Protein AF-A0A2T6LMZ7-F1 (afdb_monomer_lite)

Radius of gyration: 10.78 Å; chains: 1; bounding box: 29×19×24 Å

Structure (mmCIF, N/CA/C/O backbone):
data_AF-A0A2T6LMZ7-F1
#
_entry.id   AF-A0A2T6LMZ7-F1
#
loop_
_atom_site.group_PDB
_atom_site.id
_atom_site.type_symbol
_atom_site.label_atom_id
_atom_site.label_alt_id
_atom_site.label_comp_id
_atom_site.label_asym_id
_atom_site.label_entity_id
_atom_site.label_seq_id
_atom_site.pdbx_PDB_ins_code
_atom_site.Cartn_x
_atom_site.Cartn_y
_atom_site.Cartn_z
_atom_site.occupancy
_atom_site.B_iso_or_equiv
_atom_site.auth_seq_id
_atom_site.auth_comp_id
_atom_site.auth_asym_id
_atom_site.auth_atom_id
_atom_site.pdbx_PDB_model_num
ATOM 1 N N . MET A 1 1 ? -18.568 -2.912 10.436 1.00 57.53 1 MET A N 1
ATOM 2 C CA . MET A 1 1 ? -17.409 -3.556 9.781 1.00 57.53 1 MET A CA 1
ATOM 3 C C . MET A 1 1 ? -16.278 -2.543 9.737 1.00 57.53 1 MET A C 1
ATOM 5 O O . MET A 1 1 ? -16.561 -1.393 9.431 1.00 57.53 1 MET A O 1
ATOM 9 N N . SER A 1 2 ? -15.050 -2.929 10.094 1.00 77.88 2 SER A N 1
ATOM 10 C CA . SER A 1 2 ? -13.878 -2.062 9.893 1.00 77.88 2 SER A CA 1
ATOM 11 C C . SER A 1 2 ? -13.411 -2.196 8.444 1.00 77.88 2 SER A C 1
ATOM 13 O O . SER A 1 2 ? -13.409 -3.308 7.912 1.00 77.88 2 SER A O 1
ATOM 15 N N . ALA A 1 3 ? -13.067 -1.084 7.797 1.00 90.31 3 ALA A N 1
ATOM 16 C CA . ALA A 1 3 ? -12.537 -1.102 6.439 1.00 90.31 3 ALA A CA 1
ATOM 17 C C . ALA A 1 3 ? -11.167 -1.801 6.410 1.00 90.31 3 ALA A C 1
ATOM 19 O O . ALA A 1 3 ? -10.350 -1.612 7.316 1.00 90.31 3 ALA A O 1
ATOM 20 N N . ARG A 1 4 ? -10.920 -2.586 5.356 1.00 95.00 4 ARG A N 1
ATOM 21 C CA . ARG A 1 4 ? -9.617 -3.199 5.072 1.00 95.00 4 ARG A CA 1
ATOM 22 C C . ARG A 1 4 ? -9.125 -2.739 3.707 1.00 95.00 4 ARG A C 1
ATOM 24 O O . ARG A 1 4 ? -9.938 -2.556 2.805 1.00 95.00 4 ARG A O 1
ATOM 31 N N . VAL A 1 5 ? -7.816 -2.566 3.562 1.00 96.25 5 VAL A N 1
ATOM 32 C CA . VAL A 1 5 ? -7.182 -2.075 2.331 1.00 96.25 5 VAL A CA 1
ATOM 33 C C . VAL A 1 5 ? -5.901 -2.847 2.034 1.00 96.25 5 VAL A C 1
ATOM 35 O O . VAL A 1 5 ? -5.078 -3.073 2.923 1.00 96.25 5 VAL A O 1
ATOM 38 N N . LEU A 1 6 ? -5.727 -3.212 0.764 1.00 97.50 6 LEU A N 1
ATOM 39 C CA . LEU A 1 6 ? -4.475 -3.710 0.208 1.00 97.50 6 LEU A CA 1
ATOM 40 C C . LEU A 1 6 ? -3.870 -2.618 -0.680 1.00 97.50 6 LEU A C 1
ATOM 42 O O . LEU A 1 6 ? -4.496 -2.189 -1.647 1.00 97.50 6 LEU A O 1
ATOM 46 N N . ILE A 1 7 ? -2.669 -2.153 -0.344 1.00 98.06 7 ILE A N 1
ATOM 47 C CA . ILE A 1 7 ? -1.918 -1.200 -1.163 1.00 98.06 7 ILE A CA 1
ATOM 48 C C . ILE A 1 7 ? -0.985 -1.988 -2.086 1.00 98.06 7 ILE A C 1
ATOM 50 O O . ILE A 1 7 ? -0.038 -2.620 -1.621 1.00 98.06 7 ILE A O 1
ATOM 54 N N . GLY A 1 8 ? -1.253 -1.945 -3.387 1.00 97.69 8 GLY A N 1
ATOM 55 C CA . GLY A 1 8 ? -0.415 -2.580 -4.400 1.00 97.69 8 GLY A CA 1
ATOM 56 C C . GLY A 1 8 ? 0.800 -1.749 -4.810 1.00 97.69 8 GLY A C 1
ATOM 57 O O . GLY A 1 8 ? 0.768 -0.521 -4.720 1.00 97.69 8 GLY A O 1
ATOM 58 N N . CYS A 1 9 ? 1.843 -2.432 -5.290 1.00 97.69 9 CYS A N 1
ATOM 59 C CA . CYS A 1 9 ? 3.124 -1.846 -5.700 1.00 97.69 9 CYS A CA 1
ATOM 60 C C . CYS A 1 9 ? 3.727 -0.951 -4.604 1.00 97.69 9 CYS A C 1
ATOM 62 O O . CYS A 1 9 ? 4.173 0.172 -4.861 1.00 97.69 9 CYS A O 1
ATOM 64 N N . GLU A 1 10 ? 3.663 -1.420 -3.354 1.00 98.38 10 GLU A N 1
ATOM 65 C CA . GLU A 1 10 ? 4.188 -0.693 -2.205 1.00 98.38 10 GLU A CA 1
ATOM 66 C C . GLU A 1 10 ? 5.174 -1.539 -1.401 1.00 98.38 10 GLU A C 1
ATOM 68 O O . GLU A 1 10 ? 4.793 -2.408 -0.618 1.00 98.38 10 GLU A O 1
ATOM 73 N N . ARG A 1 11 ? 6.459 -1.210 -1.563 1.00 98.31 11 ARG A N 1
ATOM 74 C CA . ARG A 1 11 ? 7.566 -1.666 -0.705 1.00 98.31 11 ARG A CA 1
ATOM 75 C C . ARG A 1 11 ? 7.909 -0.700 0.435 1.00 98.31 11 ARG A C 1
ATOM 77 O O . ARG A 1 11 ? 8.373 -1.133 1.485 1.00 98.31 11 ARG A O 1
ATOM 84 N N . SER A 1 12 ? 7.670 0.605 0.264 1.00 98.25 12 SER A N 1
ATOM 85 C CA . SER A 1 12 ? 8.166 1.649 1.187 1.00 98.25 12 SER A CA 1
ATOM 86 C C . SER A 1 12 ? 7.435 1.713 2.537 1.00 98.25 12 SER A C 1
ATOM 88 O O . SER A 1 12 ? 7.894 2.357 3.492 1.00 98.25 12 SER A O 1
ATOM 90 N N . GLY A 1 13 ? 6.250 1.105 2.628 1.00 98.25 13 GLY A N 1
ATOM 91 C CA . GLY A 1 13 ? 5.383 1.158 3.801 1.00 98.25 13 GLY A CA 1
ATOM 92 C C . GLY A 1 13 ? 4.706 2.512 4.053 1.00 98.25 13 GLY A C 1
ATOM 93 O O . GLY A 1 13 ? 4.002 2.647 5.054 1.00 98.25 13 GLY A O 1
ATOM 94 N N . VAL A 1 14 ? 4.924 3.546 3.226 1.00 98.50 14 VAL A N 1
ATOM 95 C CA . VAL A 1 14 ? 4.432 4.913 3.505 1.00 98.50 14 VAL A CA 1
ATOM 96 C C . VAL A 1 14 ? 2.905 4.963 3.543 1.00 98.50 14 VAL A C 1
ATOM 98 O O . VAL A 1 14 ? 2.330 5.476 4.507 1.00 98.50 14 VAL A O 1
ATOM 101 N N . LEU A 1 15 ? 2.243 4.405 2.528 1.00 98.19 15 LEU A N 1
ATOM 102 C CA . LEU A 1 15 ? 0.783 4.406 2.452 1.00 98.19 15 LEU A CA 1
ATOM 103 C C . LEU A 1 15 ? 0.184 3.439 3.469 1.00 98.19 15 LEU A C 1
ATOM 105 O O . LEU A 1 15 ? -0.739 3.823 4.190 1.00 98.19 15 LEU A O 1
ATOM 109 N N . ARG A 1 16 ? 0.750 2.232 3.610 1.00 98.19 16 ARG A N 1
ATOM 110 C CA . ARG A 1 16 ? 0.317 1.264 4.625 1.00 98.19 16 ARG A CA 1
ATOM 111 C C . ARG A 1 16 ? 0.332 1.883 6.023 1.00 98.19 16 ARG A C 1
ATOM 113 O O . ARG A 1 16 ? -0.675 1.823 6.726 1.00 98.19 16 ARG A O 1
ATOM 120 N N . ARG A 1 17 ? 1.428 2.543 6.422 1.00 98.19 17 ARG A N 1
ATOM 121 C CA . ARG A 1 17 ? 1.525 3.225 7.728 1.00 98.19 17 ARG A CA 1
ATOM 122 C C . ARG A 1 17 ? 0.533 4.386 7.854 1.00 98.19 17 ARG A C 1
ATOM 124 O O . ARG A 1 17 ? -0.043 4.557 8.925 1.00 98.19 17 ARG A O 1
ATOM 131 N N . ALA A 1 18 ? 0.280 5.145 6.785 1.00 98.19 18 ALA A N 1
ATOM 132 C CA . ALA A 1 18 ? -0.696 6.238 6.796 1.00 98.19 18 ALA A CA 1
ATOM 133 C C . ALA A 1 18 ? -2.149 5.761 6.992 1.00 98.19 18 ALA A C 1
ATOM 135 O O . ALA A 1 18 ? -2.934 6.453 7.650 1.00 98.19 18 ALA A O 1
ATOM 136 N N . PHE A 1 19 ? -2.507 4.591 6.452 1.00 98.00 19 PHE A N 1
ATOM 137 C CA . PHE A 1 19 ? -3.800 3.946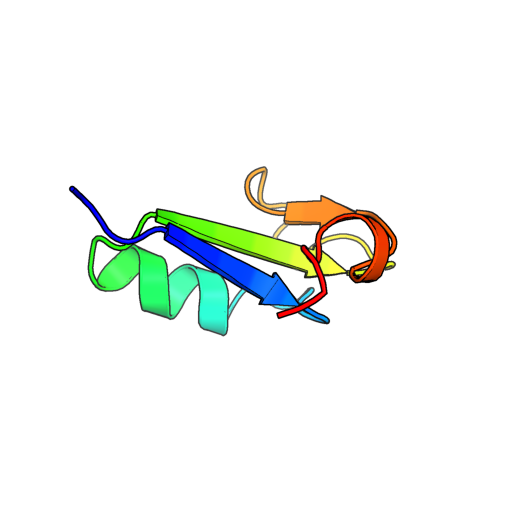 6.703 1.00 98.00 19 PHE A CA 1
ATOM 138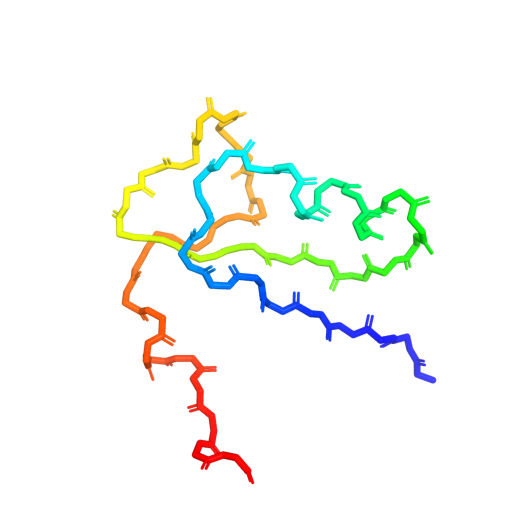 C C . PHE A 1 19 ? -3.881 3.349 8.114 1.00 98.00 19 PHE A C 1
ATOM 140 O O . PHE A 1 19 ? -4.859 3.601 8.819 1.00 98.00 19 PHE A O 1
ATOM 147 N N . LEU A 1 20 ? -2.834 2.649 8.571 1.00 96.94 20 LEU A N 1
ATOM 148 C CA . LEU A 1 20 ? -2.764 2.118 9.940 1.00 96.94 20 LEU A CA 1
ATOM 149 C C . LEU A 1 20 ? -2.910 3.228 10.991 1.00 96.94 20 LEU A C 1
ATOM 151 O O . LEU A 1 20 ? -3.644 3.062 11.961 1.00 96.94 20 LEU A O 1
ATOM 155 N N . ALA A 1 21 ? -2.283 4.388 10.772 1.00 97.44 21 ALA A N 1
ATOM 156 C CA . ALA A 1 21 ? -2.396 5.552 11.655 1.00 97.44 21 ALA A CA 1
ATOM 157 C C . ALA A 1 21 ? -3.832 6.105 11.763 1.00 97.44 21 ALA A C 1
ATOM 159 O O . ALA A 1 21 ? -4.155 6.792 12.728 1.00 97.44 21 ALA A O 1
ATOM 160 N N . ARG A 1 22 ? -4.704 5.795 10.796 1.00 96.44 22 ARG A N 1
ATOM 161 C CA . ARG A 1 22 ? -6.137 6.134 10.806 1.00 96.44 22 ARG A CA 1
ATOM 162 C C . ARG A 1 22 ? -7.019 5.019 11.381 1.00 96.44 22 ARG A C 1
ATOM 164 O O . ARG A 1 22 ? -8.239 5.133 11.330 1.00 96.44 22 ARG A O 1
ATOM 171 N N . GLY A 1 23 ? -6.426 3.947 11.907 1.00 95.6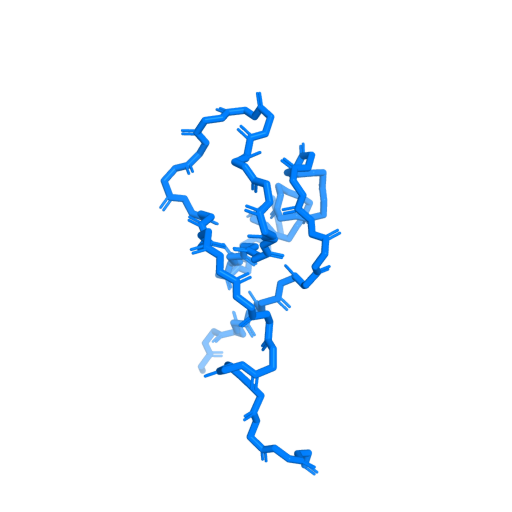9 23 GLY A N 1
ATOM 172 C CA . GLY A 1 23 ? -7.154 2.796 12.446 1.00 95.69 23 GLY A CA 1
ATOM 173 C C . GLY A 1 23 ? -7.727 1.858 11.379 1.00 95.69 23 GLY A C 1
ATOM 174 O O . GLY A 1 23 ? -8.581 1.032 11.693 1.00 95.69 23 GLY A O 1
ATOM 175 N N . ILE A 1 24 ? -7.277 1.977 10.126 1.00 97.25 24 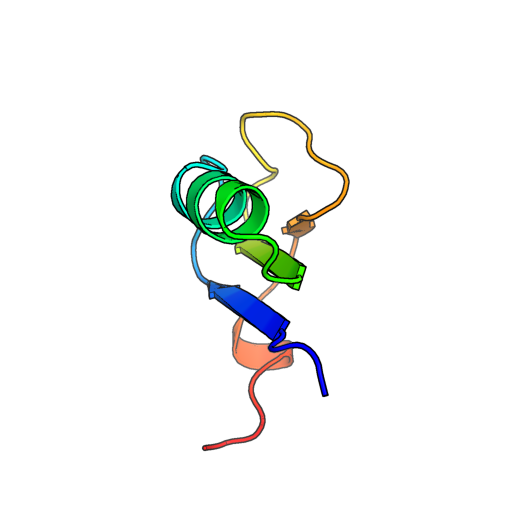ILE A N 1
ATOM 176 C CA . ILE A 1 24 ? -7.700 1.109 9.023 1.00 97.25 24 ILE A CA 1
ATOM 177 C C . ILE A 1 24 ? -6.780 -0.115 8.979 1.00 97.25 24 ILE A C 1
ATOM 179 O O . ILE A 1 24 ? -5.559 0.012 9.084 1.00 97.25 24 ILE A O 1
ATOM 183 N N . ASP A 1 25 ? -7.356 -1.305 8.810 1.00 97.56 25 ASP A N 1
ATOM 184 C CA . ASP A 1 25 ? -6.591 -2.544 8.649 1.00 97.56 25 ASP A CA 1
ATOM 185 C C . ASP A 1 25 ? -5.940 -2.575 7.259 1.00 97.56 25 ASP A C 1
ATOM 187 O O . ASP A 1 25 ? -6.592 -2.855 6.251 1.00 97.56 25 ASP A O 1
ATOM 191 N N . ALA A 1 26 ? -4.655 -2.224 7.212 1.00 98.00 26 ALA A N 1
ATOM 192 C CA . ALA A 1 26 ? -3.903 -2.077 5.975 1.00 98.00 26 ALA A CA 1
ATOM 193 C C . ALA A 1 26 ? -2.772 -3.101 5.840 1.00 98.00 26 ALA A C 1
ATOM 195 O O . ALA A 1 26 ? -2.020 -3.368 6.787 1.00 98.00 26 ALA A O 1
ATOM 196 N N . TRP A 1 27 ? -2.636 -3.606 4.619 1.00 98.31 27 TRP A N 1
ATOM 197 C CA . TRP A 1 27 ? -1.560 -4.469 4.139 1.00 98.31 27 TRP A CA 1
ATOM 198 C C . TRP A 1 27 ? -0.982 -3.881 2.853 1.00 98.31 27 TRP A C 1
ATOM 200 O O . TRP A 1 27 ? -1.686 -3.167 2.141 1.00 98.31 27 TRP A O 1
ATOM 210 N N . SER A 1 28 ? 0.279 -4.172 2.535 1.00 98.56 28 SER A N 1
ATOM 211 C CA . SER A 1 28 ? 0.834 -3.870 1.209 1.00 98.56 28 SER A CA 1
ATOM 212 C C . SER A 1 28 ? 1.269 -5.115 0.453 1.00 98.56 28 SER A C 1
ATOM 214 O O . SER A 1 28 ? 1.453 -6.168 1.058 1.00 98.56 28 SER A O 1
ATOM 216 N N . CYS A 1 29 ? 1.394 -5.000 -0.867 1.00 98.56 29 CYS A N 1
ATOM 217 C CA . CYS A 1 29 ? 1.882 -6.057 -1.740 1.00 98.56 29 CYS A CA 1
ATOM 218 C C . CYS A 1 29 ? 2.830 -5.490 -2.801 1.00 98.56 29 CYS A C 1
ATOM 220 O O . CYS A 1 29 ? 2.524 -4.473 -3.426 1.00 98.56 29 CYS A O 1
ATOM 222 N N . ASP A 1 30 ? 3.974 -6.145 -2.985 1.00 98.50 30 ASP A N 1
ATOM 223 C CA . ASP A 1 30 ? 4.968 -5.835 -4.016 1.00 98.50 30 ASP A CA 1
ATOM 224 C C . ASP A 1 30 ? 5.771 -7.107 -4.365 1.00 98.50 30 ASP A C 1
ATOM 226 O O . ASP A 1 30 ? 5.772 -8.083 -3.612 1.00 98.50 30 ASP A O 1
ATOM 230 N N . LEU A 1 31 ? 6.460 -7.113 -5.507 1.00 98.25 31 LEU A N 1
ATOM 231 C CA . LEU A 1 31 ? 7.381 -8.193 -5.884 1.00 98.25 31 LEU A CA 1
ATOM 232 C C . LEU A 1 31 ? 8.652 -8.158 -5.019 1.00 98.25 31 LEU A C 1
ATOM 234 O O . LEU A 1 31 ? 9.240 -9.197 -4.678 1.00 98.25 31 LEU A O 1
ATOM 238 N N . GLU A 1 32 ? 9.068 -6.948 -4.656 1.00 98.12 32 GLU A N 1
ATOM 239 C CA . GLU A 1 32 ? 10.222 -6.688 -3.810 1.00 98.12 32 GLU A CA 1
ATOM 240 C C . GLU A 1 32 ? 9.855 -6.769 -2.321 1.00 98.12 32 GLU A C 1
ATOM 242 O O . GLU A 1 32 ? 8.717 -6.503 -1.949 1.00 98.12 32 GLU A O 1
ATOM 247 N N . PRO A 1 33 ? 10.797 -7.132 -1.433 1.00 98.38 33 PRO A N 1
ATOM 248 C CA . PRO A 1 33 ? 10.548 -7.105 0.005 1.00 98.38 33 PRO A CA 1
ATOM 249 C C . PRO A 1 33 ? 10.254 -5.681 0.506 1.00 98.38 33 PRO A C 1
ATOM 251 O O . PRO A 1 33 ? 10.767 -4.699 -0.034 1.00 98.38 33 PRO A O 1
ATOM 254 N N . ALA A 1 34 ? 9.492 -5.578 1.599 1.00 98.38 34 ALA A N 1
ATOM 255 C CA . ALA A 1 34 ? 9.258 -4.308 2.278 1.00 98.38 34 ALA A CA 1
ATOM 256 C C . ALA A 1 34 ? 10.572 -3.665 2.749 1.00 98.38 34 ALA A C 1
ATOM 258 O O . ALA A 1 34 ? 11.369 -4.307 3.436 1.00 98.38 34 ALA A O 1
ATOM 259 N N . ASP A 1 35 ? 10.733 -2.370 2.474 1.00 98.44 35 ASP A N 1
ATOM 260 C CA . ASP A 1 35 ? 11.898 -1.572 2.880 1.00 98.44 35 ASP A CA 1
ATOM 261 C C . ASP A 1 35 ? 12.069 -1.524 4.403 1.00 98.44 35 ASP A C 1
ATOM 263 O O . ASP A 1 35 ? 13.183 -1.435 4.912 1.00 98.44 35 ASP A O 1
ATOM 267 N N . ASP A 1 36 ? 10.954 -1.584 5.135 1.00 97.69 36 ASP A N 1
ATOM 268 C CA . ASP A 1 36 ? 10.915 -1.542 6.597 1.00 97.69 36 ASP A CA 1
ATOM 269 C C . ASP A 1 36 ? 10.799 -2.927 7.256 1.00 97.69 36 ASP A C 1
ATOM 271 O O . ASP A 1 36 ? 10.626 -3.012 8.471 1.00 97.69 36 ASP A O 1
ATOM 275 N N . GLY A 1 37 ? 10.874 -4.014 6.475 1.00 97.50 37 GLY A N 1
ATOM 276 C CA . GLY A 1 37 ? 10.798 -5.388 6.984 1.00 97.50 37 GLY A CA 1
ATOM 277 C C . GLY A 1 37 ? 9.465 -5.748 7.651 1.00 97.50 37 GLY A C 1
ATOM 278 O O . GLY A 1 37 ? 9.406 -6.689 8.442 1.00 97.50 37 GLY A O 1
ATOM 279 N N . SER A 1 38 ? 8.393 -4.994 7.381 1.00 97.62 38 SER A N 1
ATOM 280 C CA . SER A 1 38 ? 7.098 -5.212 8.026 1.00 97.62 38 SER A CA 1
ATOM 281 C C . SER A 1 38 ? 6.507 -6.589 7.719 1.00 97.62 38 SER A C 1
ATOM 283 O O . SER A 1 38 ? 6.480 -7.038 6.577 1.00 97.62 38 SER A O 1
ATOM 285 N N . ASN A 1 39 ? 5.910 -7.211 8.737 1.00 97.38 39 ASN A N 1
ATOM 286 C CA . ASN A 1 39 ? 5.113 -8.431 8.598 1.00 97.38 39 ASN A CA 1
ATOM 287 C C . ASN A 1 39 ? 3.724 -8.204 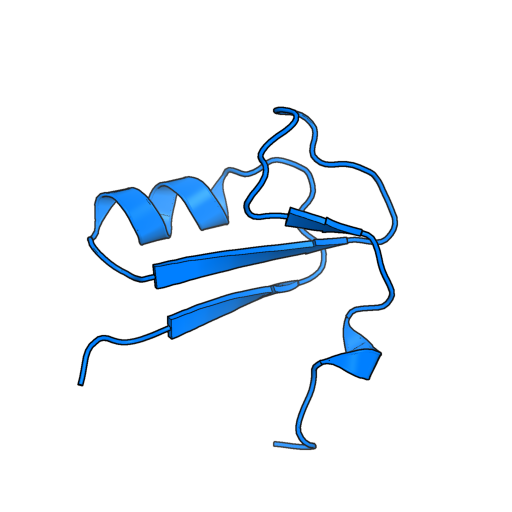7.965 1.00 97.38 39 ASN A C 1
ATOM 289 O O . ASN A 1 39 ? 2.995 -9.168 7.754 1.00 97.38 39 ASN A O 1
ATOM 293 N N . ARG A 1 40 ? 3.344 -6.951 7.674 1.00 97.94 40 ARG A N 1
ATOM 294 C CA . ARG A 1 40 ? 2.092 -6.587 6.982 1.00 97.94 40 ARG A CA 1
ATOM 295 C C . ARG A 1 40 ? 2.324 -6.303 5.497 1.00 97.94 40 ARG A C 1
ATOM 297 O O . ARG A 1 40 ? 1.721 -5.392 4.926 1.00 97.94 40 ARG A O 1
ATOM 304 N N . HIS A 1 41 ? 3.239 -7.052 4.897 1.00 98.50 41 HIS A N 1
ATOM 305 C CA . HIS A 1 41 ? 3.609 -6.945 3.497 1.00 98.50 41 HIS A CA 1
ATOM 306 C C . HIS A 1 41 ? 3.601 -8.331 2.855 1.00 98.50 41 HIS A C 1
ATOM 308 O O . HIS A 1 41 ? 4.258 -9.254 3.335 1.00 98.50 41 HIS A O 1
ATOM 314 N N . ILE A 1 42 ? 2.846 -8.468 1.775 1.00 98.44 42 ILE A N 1
ATOM 315 C CA . ILE A 1 42 ? 2.779 -9.674 0.964 1.00 98.44 42 ILE A CA 1
ATOM 316 C C . ILE A 1 42 ? 3.792 -9.521 -0.160 1.00 98.44 42 ILE A C 1
ATOM 318 O O . ILE A 1 42 ? 3.641 -8.664 -1.027 1.00 98.44 42 ILE A O 1
ATOM 322 N N . ARG A 1 43 ? 4.811 -10.376 -0.167 1.00 98.12 43 ARG A N 1
ATOM 323 C CA . ARG A 1 43 ? 5.736 -10.437 -1.292 1.00 98.12 43 ARG A CA 1
ATOM 324 C C . ARG A 1 43 ? 5.148 -11.334 -2.380 1.00 98.12 43 ARG A C 1
ATOM 326 O O . ARG A 1 43 ? 5.065 -12.543 -2.175 1.00 98.12 43 ARG A O 1
ATOM 333 N N . GLY A 1 44 ? 4.743 -10.762 -3.508 1.00 97.88 44 GLY A N 1
ATOM 334 C CA . GLY A 1 44 ? 4.066 -11.503 -4.571 1.00 97.88 44 GLY A CA 1
ATOM 335 C C . GLY A 1 44 ? 3.456 -10.619 -5.655 1.00 97.88 44 GLY A C 1
ATOM 336 O O . GLY A 1 44 ? 3.580 -9.396 -5.631 1.00 97.88 44 GLY A O 1
ATOM 337 N N . ASN A 1 45 ? 2.81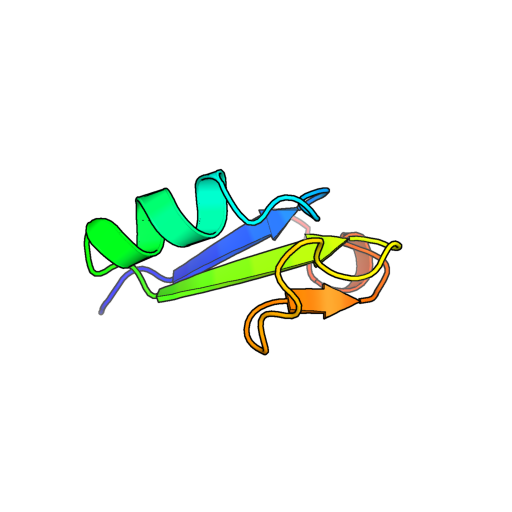5 -11.257 -6.635 1.00 97.31 45 ASN A N 1
ATOM 338 C CA . ASN A 1 45 ? 2.113 -10.559 -7.703 1.00 97.31 45 ASN A CA 1
ATOM 339 C C . ASN A 1 45 ? 0.769 -10.027 -7.184 1.00 97.31 45 ASN A C 1
ATOM 341 O O . ASN A 1 45 ? -0.082 -10.795 -6.748 1.00 97.31 45 ASN A O 1
ATOM 345 N N . LEU A 1 46 ? 0.558 -8.713 -7.283 1.00 96.31 46 LEU A N 1
ATOM 346 C CA . LEU A 1 46 ? -0.680 -8.062 -6.847 1.00 96.31 46 LEU A CA 1
ATOM 347 C C . LEU A 1 46 ? -1.931 -8.637 -7.526 1.00 96.31 46 LEU A C 1
ATOM 349 O O . LEU A 1 46 ? -2.988 -8.685 -6.901 1.00 96.31 46 LEU A O 1
ATOM 353 N N . LEU A 1 47 ? -1.820 -9.055 -8.791 1.00 95.12 47 LEU A N 1
ATOM 354 C CA . LEU A 1 47 ? -2.959 -9.560 -9.561 1.00 95.12 47 LEU A CA 1
ATOM 355 C C . LEU A 1 47 ? -3.546 -10.849 -8.968 1.00 95.12 47 LEU A C 1
ATOM 357 O O . LEU A 1 47 ? -4.730 -11.099 -9.150 1.00 95.12 47 LEU A O 1
ATOM 361 N N . ASP A 1 48 ? -2.768 -11.604 -8.186 1.00 96.06 48 ASP A N 1
ATOM 362 C CA . ASP A 1 48 ? -3.232 -12.813 -7.490 1.00 96.06 48 ASP A CA 1
ATOM 363 C C . ASP A 1 48 ? -4.196 -12.488 -6.323 1.00 96.06 48 ASP A C 1
ATOM 365 O O . ASP A 1 48 ? -4.723 -13.388 -5.665 1.00 96.06 48 ASP A O 1
ATOM 369 N N . HIS A 1 49 ? -4.401 -11.200 -6.024 1.00 93.56 49 HIS A N 1
ATOM 370 C CA . HIS A 1 49 ? -5.193 -10.701 -4.897 1.00 93.56 49 HIS A CA 1
ATOM 371 C C . HIS A 1 49 ? -6.338 -9.763 -5.305 1.00 93.56 49 HIS A C 1
ATOM 373 O O . HIS A 1 49 ? -6.972 -9.167 -4.431 1.00 93.56 49 HIS A O 1
ATOM 379 N N . LEU A 1 50 ? -6.589 -9.599 -6.604 1.00 91.12 50 LEU A N 1
ATOM 380 C CA . LEU A 1 50 ? -7.716 -8.822 -7.118 1.00 91.12 50 LEU A CA 1
ATOM 381 C C . LEU A 1 50 ? -8.900 -9.750 -7.417 1.00 91.12 50 LEU A C 1
ATOM 383 O O . LEU A 1 50 ? -8.702 -10.892 -7.814 1.00 91.12 50 LEU A O 1
ATOM 387 N N . ASP A 1 51 ? -10.118 -9.244 -7.225 1.00 87.12 51 ASP A N 1
ATOM 388 C CA . ASP A 1 51 ? -11.376 -9.988 -7.426 1.00 87.12 51 ASP A CA 1
ATOM 389 C C . ASP A 1 51 ? -12.137 -9.471 -8.666 1.00 87.12 51 ASP A C 1
ATOM 391 O O . ASP A 1 51 ? -13.348 -9.307 -8.645 1.00 87.12 51 ASP A O 1
ATOM 395 N N . ASP A 1 52 ? -11.395 -9.112 -9.722 1.00 80.19 52 ASP A N 1
ATOM 396 C CA . ASP A 1 52 ? -11.869 -8.556 -11.008 1.00 80.19 52 ASP A CA 1
ATOM 397 C C . ASP A 1 52 ? -12.692 -7.243 -10.981 1.00 80.19 52 ASP A C 1
ATOM 399 O O . ASP A 1 52 ? -12.933 -6.666 -12.044 1.00 80.19 52 ASP A O 1
ATOM 403 N N . GLY A 1 53 ? -13.024 -6.697 -9.804 1.00 65.25 53 GLY A N 1
ATOM 404 C CA . GLY A 1 53 ? -13.668 -5.383 -9.630 1.00 65.25 53 GLY A CA 1
ATOM 405 C C . GLY A 1 53 ? -15.156 -5.474 -9.335 1.00 65.25 53 GLY A C 1
ATOM 406 O O . GLY A 1 53 ? -15.925 -4.751 -10.008 1.00 65.25 53 GLY A O 1
#

pLDDT: mean 95.06, std 7.84, range [57.53, 98.56]

Sequence (53 aa):
MSARVLIGCERSGVLRRAFLARGIDAWSCDLEPADDGSNRHIRGNLLDHLDDG

Foldseek 3Di:
DAAEDEAEQDQACPVQVVCVVVVHHYAYEDCDHRPVNDPRYHNDDCVVVDPPD

Secondary structure (DSSP, 8-state):
---EEEEES--S-HHHHHHHTTT-EEEEEESSPPTT--TTEEES-GGGG----